Protein 2AZW (pdb70)

InterPro domains:
  IPR000086 NUDIX hydrolase domain [PF00293] (18-134)
  IPR000086 NUDIX hydrolase domain [PS51462] (16-146)
  IPR015797 NUDIX hydrolase-like domain superfamily [SSF55811] (6-145)
  IPR020084 NUDIX hydrolase, conserved site [PS00893] (48-69)
  IPR020476 NUDIX hydrolase [PR00502] (43-57)
  IPR020476 NUDIX hydrolase [PR00502] (57-72)
  IPR051325 Nudix hydrolase domain-containing protein [PTHR21340] (14-143)

Sequence (146 aa):
KTPTFGKREETLTYQTRYAAYIIVSKPENNTMVLVQAPNGAYFLPGGEIEGTETKEEAIHREVLEELGISVEIGCYLGEADEYFYSNHRQTAYYNPGYFYVANTWRQLSEPLRTNTLHWVAPEEAVRLLKRGSHRWAVEKWLAAAS

Secondary structure (DSSP, 8-state):
---EESPPPSSSPPEE--EEEEE-EEGGGTEEEEEE-TTS-EE-SEEE--TT--HHHHHHHHHHHHHSEEEEEEEEEEEEEEEEEETTTTEEEEEEEEEEEEEEEEE-SS----SEEEEE-HHHHHHHBS-HHHHHHHHHHHH---

Structure (mmCIF, N/CA/C/O backbone):
data_2AZW
#
_entry.id   2AZW
#
_cell.length_a   90.839
_cell.length_b   90.839
_cell.length_c   52.659
_cell.angle_alpha   90.00
_cell.angle_beta   90.00
_cell.angle_gamma   90.00
#
_symmetry.space_group_name_H-M   'P 43 21 2'
#
loop_
_entity.id
_ent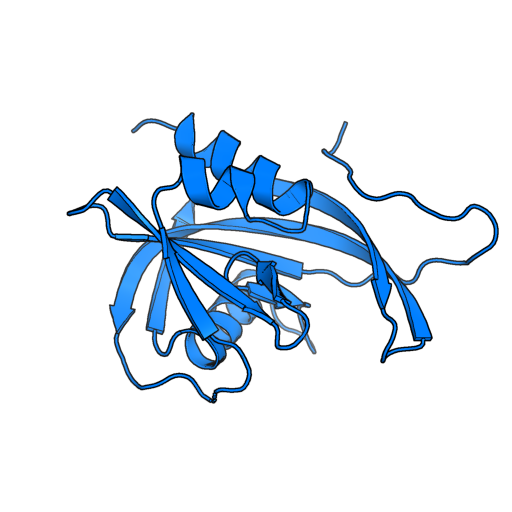ity.type
_entity.pdbx_description
1 polymer 'MutT/nudix family protein'
2 non-polymer 'PENTAETHYLENE GLYCOL'
3 water water
#
loop_
_atom_site.group_PDB
_atom_site.id
_atom_site.type_symbol
_atom_site.label_atom_id
_atom_site.label_alt_id
_atom_site.label_comp_id
_atom_site.label_asym_id
_atom_site.label_entity_id
_atom_site.label_seq_id
_atom_site.pdbx_PDB_ins_code
_atom_site.Cartn_x
_atom_site.Cartn_y
_atom_site.Cartn_z
_atom_site.occupancy
_atom_site.B_iso_or_equiv
_atom_site.auth_seq_id
_atom_site.auth_comp_id
_atom_site.auth_asym_id
_atom_site.auth_atom_id
_atom_site.pdbx_PDB_model_num
ATOM 1 N N . LYS A 1 2 ? 6.284 28.352 -4.588 1.00 43.96 2 LYS A N 1
ATOM 2 C CA . LYS A 1 2 ? 5.593 27.643 -3.467 1.00 43.42 2 LYS A CA 1
ATOM 3 C C . LYS A 1 2 ? 6.285 27.862 -2.106 1.00 42.67 2 LYS A C 1
ATOM 4 O O . LYS A 1 2 ? 5.607 28.111 -1.109 1.00 42.57 2 LYS A O 1
ATOM 10 N N . THR A 1 3 ? 7.616 27.777 -2.067 1.00 41.54 3 THR A N 1
ATOM 11 C CA . THR A 1 3 ? 8.374 28.119 -0.855 1.00 40.44 3 THR A CA 1
ATOM 12 C C . THR A 1 3 ? 8.174 29.599 -0.554 1.00 39.66 3 THR A C 1
ATOM 13 O O . THR A 1 3 ? 8.417 30.436 -1.423 1.00 39.63 3 THR A O 1
ATOM 17 N N . PRO A 1 4 ? 7.722 29.929 0.672 1.00 39.16 4 PRO A N 1
ATOM 18 C CA . PRO A 1 4 ? 7.568 31.342 1.029 1.00 38.74 4 PRO A CA 1
ATOM 19 C C . PRO A 1 4 ? 8.867 32.095 0.755 1.00 38.39 4 PRO A C 1
ATOM 20 O O . PRO A 1 4 ? 9.935 31.691 1.224 1.00 37.98 4 PRO A O 1
ATOM 24 N N . THR A 1 5 ? 8.764 33.162 -0.027 1.00 37.92 5 THR A N 1
ATOM 25 C CA . THR A 1 5 ? 9.933 33.891 -0.502 1.00 37.90 5 THR A CA 1
ATOM 26 C C . THR A 1 5 ? 9.739 35.380 -0.302 1.00 37.82 5 THR A C 1
ATOM 27 O O . THR A 1 5 ? 8.671 35.931 -0.590 1.00 37.40 5 THR A O 1
ATOM 31 N N . PHE A 1 6 ? 10.781 36.021 0.211 1.00 37.93 6 PHE A N 1
ATOM 32 C CA . PHE A 1 6 ? 10.692 37.409 0.639 1.00 38.49 6 PHE A CA 1
ATOM 33 C C . PHE A 1 6 ? 11.925 38.179 0.204 1.00 39.69 6 PHE A C 1
ATOM 34 O O . PHE A 1 6 ? 13.008 37.617 0.049 1.00 39.03 6 PHE A O 1
ATOM 42 N N . GLY A 1 7 ? 11.748 39.474 -0.004 1.00 41.26 7 GLY A N 1
ATOM 43 C CA . GLY A 1 7 ? 12.862 40.320 -0.338 1.00 43.49 7 GLY A CA 1
ATOM 44 C C . GLY A 1 7 ? 12.831 40.686 -1.795 1.00 45.03 7 GLY A C 1
ATOM 45 O O . GLY A 1 7 ? 12.711 39.830 -2.683 1.00 45.57 7 GLY A O 1
ATOM 46 N N . LYS A 1 8 ? 12.937 41.979 -2.037 1.00 46.71 8 LYS A N 1
ATOM 47 C CA . LYS A 1 8 ? 13.077 42.488 -3.376 1.00 48.25 8 LYS A CA 1
ATOM 48 C C . LYS A 1 8 ? 14.424 42.049 -3.925 1.00 48.98 8 LYS A C 1
ATOM 49 O O . LYS A 1 8 ? 15.465 42.416 -3.371 1.00 49.32 8 LYS A O 1
ATOM 55 N N . ARG A 1 9 ? 14.404 41.234 -4.983 1.00 49.54 9 ARG A N 1
ATOM 56 C CA . ARG A 1 9 ? 15.634 40.868 -5.667 1.00 50.40 9 ARG A CA 1
ATOM 57 C C . ARG A 1 9 ? 15.882 41.774 -6.880 1.00 50.71 9 ARG A C 1
ATOM 58 O O . ARG A 1 9 ? 14.936 42.220 -7.548 1.00 50.79 9 ARG A O 1
ATOM 66 N N . GLU A 1 10 ? 17.154 42.066 -7.130 1.00 50.92 10 GLU A N 1
ATOM 67 C CA . GLU A 1 10 ? 17.551 42.928 -8.236 1.00 51.21 10 GLU A CA 1
ATOM 68 C C . GLU A 1 10 ? 17.918 42.069 -9.440 1.00 51.30 10 GLU A C 1
ATOM 69 O O . GLU A 1 10 ? 18.805 41.215 -9.361 1.00 51.29 10 GLU A O 1
ATOM 75 N N . GLU A 1 11 ? 17.226 42.303 -10.553 1.00 51.49 11 GLU A N 1
ATOM 76 C CA . GLU A 1 11 ? 17.457 41.568 -11.801 1.00 51.71 11 GLU A CA 1
ATOM 77 C C . GLU A 1 11 ? 18.853 41.820 -12.383 1.00 51.20 11 GLU A C 1
ATOM 78 O O . GLU A 1 11 ? 19.344 41.043 -13.204 1.00 51.29 11 GLU A O 1
ATOM 84 N N . THR A 1 12 ? 19.481 42.905 -11.935 1.00 50.65 12 THR A N 1
ATOM 85 C CA . THR A 1 12 ? 20.816 43.304 -12.385 1.00 50.11 12 THR A CA 1
ATOM 86 C C . THR A 1 12 ? 21.929 42.430 -11.789 1.00 49.35 12 THR A C 1
ATOM 87 O O . THR A 1 12 ? 22.832 41.993 -12.509 1.00 49.40 12 THR A O 1
ATOM 91 N N . LEU A 1 13 ? 21.847 42.172 -10.485 1.00 48.39 13 LEU A N 1
ATOM 92 C CA . LEU A 1 13 ? 22.921 41.510 -9.731 1.00 47.37 13 LEU A CA 1
ATOM 93 C C . LEU A 1 13 ? 22.842 39.983 -9.769 1.00 46.62 13 LEU A C 1
ATOM 94 O O . LEU A 1 13 ? 21.762 39.418 -9.967 1.00 46.72 13 LEU A O 1
ATOM 99 N N . THR A 1 14 ? 23.986 39.321 -9.578 1.00 45.33 14 THR A N 1
ATOM 100 C CA . THR A 1 14 ? 23.996 37.870 -9.370 1.00 44.28 14 THR A CA 1
ATOM 101 C C . THR A 1 14 ? 24.028 37.529 -7.874 1.00 43.05 14 THR A C 1
ATOM 102 O O . THR A 1 14 ? 24.880 38.014 -7.119 1.00 42.73 14 THR A O 1
ATOM 106 N N . TYR A 1 15 ? 23.083 36.697 -7.453 1.00 41.63 15 TYR A N 1
ATOM 107 C CA . TYR A 1 15 ? 22.945 36.334 -6.051 1.00 40.12 15 TYR A CA 1
ATOM 108 C C . TYR A 1 15 ? 23.773 35.120 -5.683 1.00 39.46 15 TYR A C 1
ATOM 109 O O . TYR A 1 15 ? 23.757 34.115 -6.392 1.00 39.26 15 TYR A O 1
ATOM 118 N N . GLN A 1 16 ? 24.507 35.242 -4.583 1.00 38.27 16 GLN A N 1
ATOM 119 C CA . GLN A 1 16 ? 25.217 34.128 -3.976 1.00 37.87 16 GLN A CA 1
ATOM 120 C C . GLN A 1 16 ? 24.278 33.409 -3.023 1.00 37.14 16 GLN A C 1
ATOM 121 O O . GLN A 1 16 ? 23.424 34.037 -2.404 1.00 37.44 16 GLN A O 1
ATOM 127 N N . THR A 1 17 ? 24.431 32.096 -2.910 1.00 36.24 17 THR A N 1
ATOM 128 C CA . THR A 1 17 ? 23.600 31.309 -2.004 1.00 35.45 17 THR A CA 1
ATOM 129 C C . THR A 1 17 ? 24.312 31.099 -0.664 1.00 35.52 17 THR A C 1
ATOM 130 O O . THR A 1 17 ? 25.456 30.665 -0.629 1.00 35.48 17 THR A O 1
ATOM 134 N N . ARG A 1 18 ? 23.643 31.435 0.438 1.00 35.85 18 ARG A N 1
ATOM 135 C CA . ARG A 1 18 ? 24.105 31.029 1.766 1.00 36.41 18 ARG A CA 1
ATOM 136 C C . ARG A 1 18 ? 22.915 30.528 2.554 1.00 35.53 18 ARG A C 1
ATOM 137 O O . ARG A 1 18 ? 21.837 31.115 2.481 1.00 36.67 18 ARG A O 1
ATOM 145 N N . TYR A 1 19 ? 23.104 29.434 3.280 1.00 34.05 19 TYR A N 1
ATOM 146 C CA . TYR A 1 19 ? 22.019 28.812 4.009 1.00 33.16 19 TYR A CA 1
ATOM 147 C C . TYR A 1 19 ? 21.988 29.366 5.435 1.00 32.80 19 TYR A C 1
ATOM 148 O O . TYR A 1 19 ? 23.021 29.761 5.971 1.00 32.44 19 TYR A O 1
ATOM 157 N N . ALA A 1 20 ? 20.794 29.455 6.014 1.00 32.46 20 ALA A N 1
ATOM 158 C CA . ALA A 1 20 ? 20.657 29.952 7.376 1.00 32.29 20 ALA A CA 1
ATOM 159 C C . ALA A 1 20 ? 19.644 29.163 8.198 1.00 32.14 20 ALA A C 1
ATOM 160 O O . ALA A 1 20 ? 18.730 28.542 7.648 1.00 32.25 20 ALA A O 1
ATOM 162 N N . ALA A 1 21 ? 19.818 29.195 9.517 1.00 31.87 21 ALA A N 1
ATOM 163 C CA . ALA A 1 21 ? 18.908 28.525 10.433 1.00 31.23 21 ALA A CA 1
ATOM 164 C C . ALA A 1 21 ? 18.553 29.464 11.584 1.00 31.31 21 ALA A C 1
ATOM 165 O O . ALA A 1 21 ? 19.417 30.164 12.108 1.00 31.17 21 ALA A O 1
ATOM 167 N N . TYR A 1 22 ? 17.269 29.501 11.939 1.00 30.49 22 TYR A N 1
ATOM 168 C CA . TYR A 1 22 ? 16.768 30.378 12.994 1.00 31.02 22 TYR A CA 1
ATOM 169 C C . TYR A 1 22 ? 15.821 29.599 13.874 1.00 30.40 22 TYR A C 1
ATOM 170 O O . TYR A 1 22 ? 15.240 28.607 13.442 1.00 30.52 22 TYR A O 1
ATOM 179 N N . ILE A 1 23 ? 15.650 30.077 15.097 1.00 30.28 23 ILE A N 1
ATOM 180 C CA . ILE A 1 23 ? 14.842 29.377 16.067 1.00 29.96 23 ILE A CA 1
ATOM 181 C C . ILE A 1 23 ? 14.028 30.356 16.923 1.00 30.44 23 ILE A C 1
ATOM 182 O O . ILE A 1 23 ? 14.515 31.413 17.331 1.00 30.59 23 ILE A O 1
ATOM 187 N N . ILE A 1 24 ? 12.784 29.985 17.190 1.00 30.24 24 ILE A N 1
ATOM 188 C CA . ILE A 1 24 ? 11.952 30.735 18.123 1.00 30.73 24 ILE A CA 1
ATOM 189 C C . ILE A 1 24 ? 12.282 30.251 19.536 1.00 30.51 24 ILE A C 1
ATOM 190 O O . ILE A 1 24 ? 12.199 29.057 19.826 1.00 30.42 24 ILE A O 1
ATOM 195 N N . VAL A 1 25 ? 12.677 31.198 20.381 1.00 29.96 25 VAL A N 1
ATOM 196 C CA . VAL A 1 25 ? 13.058 30.935 21.764 1.00 29.84 25 VAL A CA 1
ATOM 197 C C . VAL A 1 25 ? 12.051 31.692 22.606 1.00 30.26 25 VAL A C 1
ATOM 198 O O . VAL A 1 25 ? 12.060 32.920 22.656 1.00 28.86 25 VAL A O 1
ATOM 202 N N . SER A 1 26 ? 11.166 30.953 23.254 1.00 30.64 26 SER A N 1
ATOM 203 C CA . SER A 1 26 ? 10.089 31.606 23.976 1.00 32.35 26 SER A CA 1
ATOM 204 C C . SER A 1 26 ? 10.102 31.396 25.476 1.00 32.91 26 SER A C 1
ATOM 205 O O . SER A 1 26 ? 10.663 30.417 25.986 1.00 33.13 26 SER A O 1
ATOM 208 N N . LYS A 1 27 ? 9.481 32.354 26.164 1.00 33.47 27 LYS A N 1
ATOM 209 C CA . LYS A 1 27 ? 9.272 32.321 27.585 1.00 34.57 27 LYS A CA 1
ATOM 210 C C . LYS A 1 27 ? 7.760 32.161 27.787 1.00 34.63 27 LYS A C 1
ATOM 211 O O . LYS A 1 27 ? 7.053 33.154 27.912 1.00 33.72 27 LYS A O 1
ATOM 217 N N . PRO A 1 28 ? 7.262 30.911 27.799 1.00 35.61 28 PRO A N 1
ATOM 218 C CA . PRO A 1 28 ? 5.819 30.645 27.876 1.00 35.35 28 PRO A CA 1
ATOM 219 C C . PRO A 1 28 ? 5.145 31.296 29.084 1.00 34.89 28 PRO A C 1
ATOM 220 O O . PRO A 1 28 ? 4.008 31.757 28.964 1.00 34.61 28 PRO A O 1
ATOM 224 N N . GLU A 1 29 ? 5.837 31.354 30.218 1.00 34.13 29 GLU A N 1
ATOM 225 C CA . GLU A 1 29 ? 5.231 31.860 31.449 1.00 33.98 29 GLU A CA 1
ATOM 226 C C . GLU A 1 29 ? 4.667 33.277 31.342 1.00 32.39 29 GLU A C 1
ATOM 227 O O . GLU A 1 29 ? 3.631 33.575 31.929 1.00 31.97 29 GLU A O 1
ATOM 233 N N . ASN A 1 30 ? 5.352 34.162 30.625 1.00 30.78 30 ASN A N 1
ATOM 234 C CA . ASN A 1 30 ? 4.815 35.498 30.459 1.00 30.03 30 ASN A CA 1
ATOM 235 C C . ASN A 1 30 ? 4.508 35.817 29.004 1.00 28.52 30 ASN A C 1
ATOM 236 O O . ASN A 1 30 ? 4.364 36.977 28.640 1.00 27.73 30 ASN A O 1
ATOM 241 N N . ASN A 1 31 ? 4.417 34.764 28.188 1.00 27.07 31 ASN A N 1
ATOM 242 C CA . ASN A 1 31 ? 4.116 34.876 26.766 1.00 26.24 31 ASN A CA 1
ATOM 243 C C . ASN A 1 31 ? 5.019 35.883 26.038 1.00 26.30 31 ASN A C 1
ATOM 244 O O . ASN A 1 31 ? 4.541 36.780 25.358 1.00 24.79 31 ASN A O 1
ATOM 249 N N . THR A 1 32 ? 6.327 35.735 26.202 1.00 26.31 32 THR A N 1
ATOM 250 C CA . THR A 1 32 ? 7.255 36.538 25.432 1.00 27.04 32 THR A CA 1
ATOM 251 C C . THR A 1 32 ? 8.204 35.628 24.639 1.00 27.59 32 THR A C 1
ATOM 252 O O . THR A 1 32 ? 8.279 34.412 24.878 1.00 26.98 32 THR A O 1
ATOM 256 N N . MET A 1 33 ? 8.920 36.243 23.708 1.00 27.61 33 MET A N 1
ATOM 257 C CA . MET A 1 33 ? 9.969 35.564 22.955 1.00 28.44 33 MET A CA 1
ATOM 258 C C . MET A 1 33 ? 11.078 36.574 22.726 1.00 28.57 33 MET A C 1
ATOM 259 O O . MET A 1 33 ? 10.852 37.790 22.771 1.00 28.67 33 MET A O 1
ATOM 264 N N . VAL A 1 34 ? 12.280 36.077 22.471 1.00 28.62 34 VAL A N 1
ATOM 265 C CA . VAL A 1 34 ? 13.433 36.964 22.380 1.00 29.18 34 VAL A CA 1
ATOM 266 C C . VAL A 1 34 ? 13.823 37.241 20.926 1.00 30.08 34 VAL A C 1
ATOM 267 O O . VAL A 1 34 ? 13.835 36.332 20.064 1.00 30.40 34 VAL A O 1
ATOM 271 N N . LEU A 1 35 ? 14.148 38.502 20.678 1.00 30.02 35 LEU A N 1
ATOM 272 C CA . LEU A 1 35 ? 14.665 38.953 19.399 1.00 29.85 35 LEU A CA 1
ATOM 273 C C . LEU A 1 35 ? 16.058 39.539 19.594 1.00 29.99 35 LEU A C 1
ATOM 274 O O . LEU A 1 35 ? 16.356 40.114 20.645 1.00 29.57 35 LEU A O 1
ATOM 279 N N . VAL A 1 36 ? 16.891 39.396 18.567 1.00 30.21 36 VAL A N 1
ATOM 280 C CA . VAL A 1 36 ? 18.248 39.936 18.576 1.00 30.71 36 VAL A CA 1
ATOM 281 C C . VAL A 1 36 ? 18.229 41.171 17.693 1.00 30.68 36 VAL A C 1
ATOM 282 O O . VAL A 1 36 ? 17.859 41.083 16.529 1.00 30.23 36 VAL A O 1
ATOM 286 N N . GLN A 1 37 ? 18.593 42.319 18.252 1.00 30.92 37 GLN A N 1
ATOM 287 C CA . GLN A 1 37 ? 18.596 43.554 17.479 1.00 31.97 37 GLN A CA 1
ATOM 288 C C . GLN A 1 37 ? 20.028 43.946 17.131 1.00 32.71 37 GLN A C 1
ATOM 289 O O . GLN A 1 37 ? 20.839 44.176 18.021 1.00 33.05 37 GLN A O 1
ATOM 295 N N . ALA A 1 38 ? 20.323 44.018 15.839 1.00 34.16 38 ALA A N 1
ATOM 296 C CA . ALA A 1 38 ? 21.664 44.398 15.349 1.00 35.21 38 ALA A CA 1
ATOM 297 C C . ALA A 1 38 ? 22.017 45.849 15.691 1.00 35.78 38 ALA A C 1
ATOM 298 O O . ALA A 1 38 ? 21.130 46.642 16.026 1.00 35.51 38 ALA A O 1
ATOM 300 N N . PRO A 1 39 ? 23.325 46.206 15.633 1.00 36.77 39 PRO A N 1
ATOM 301 C CA . PRO A 1 39 ? 23.708 47.602 15.867 1.00 37.28 39 PRO A CA 1
ATOM 302 C C . PRO A 1 39 ? 22.963 48.575 14.948 1.00 37.84 39 PRO A C 1
ATOM 303 O O . PRO A 1 39 ? 22.604 49.666 15.385 1.00 37.96 39 PRO A O 1
ATOM 307 N N . ASN A 1 40 ? 22.714 48.166 13.700 1.00 38.55 40 ASN A N 1
ATOM 308 C CA . ASN A 1 40 ? 21.963 48.993 12.738 1.00 38.88 40 ASN A CA 1
ATOM 309 C C . ASN A 1 40 ? 20.466 49.171 13.068 1.00 38.57 40 ASN A C 1
ATOM 310 O O . ASN A 1 40 ? 19.778 50.003 12.462 1.00 39.34 40 ASN A O 1
ATOM 315 N N . GLY A 1 41 ? 19.978 48.409 14.044 1.00 36.86 41 GLY A N 1
ATOM 316 C CA . GLY A 1 41 ? 18.623 48.580 14.524 1.00 35.41 41 GLY A CA 1
ATOM 317 C C . GLY A 1 41 ? 17.650 47.510 14.070 1.00 33.90 41 GLY A C 1
ATOM 318 O O . GLY A 1 41 ? 16.539 47.449 14.577 1.00 34.06 41 GLY A O 1
ATOM 319 N N . ALA A 1 42 ? 18.065 46.666 13.122 1.00 33.22 42 ALA A N 1
ATOM 320 C CA . ALA A 1 42 ? 17.205 45.597 12.592 1.00 32.16 42 ALA A CA 1
ATOM 321 C C . ALA A 1 42 ? 17.018 44.460 13.592 1.00 31.45 42 ALA A C 1
ATOM 322 O O . ALA A 1 42 ? 17.991 44.002 14.207 1.00 30.63 42 ALA A O 1
ATOM 324 N N . TYR A 1 43 ? 15.773 44.003 13.730 1.00 30.69 43 TYR A N 1
ATOM 325 C CA . TYR A 1 43 ? 15.439 42.887 14.611 1.00 30.21 43 TYR A CA 1
ATOM 326 C C . TYR A 1 43 ? 15.392 41.560 13.865 1.00 30.27 43 TYR A C 1
ATOM 327 O O . TYR A 1 43 ? 14.807 41.471 12.779 1.00 30.51 43 TYR A O 1
ATOM 336 N N . PHE A 1 44 ? 15.950 40.528 14.488 1.00 30.04 44 PHE A N 1
ATOM 337 C CA . PHE A 1 44 ? 15.982 39.188 13.921 1.00 31.02 44 PHE A CA 1
ATOM 338 C C . PHE A 1 44 ? 15.622 38.127 14.956 1.00 30.67 44 PHE A C 1
ATOM 339 O O . PHE A 1 44 ? 15.847 38.310 16.155 1.00 29.89 44 PHE A O 1
ATOM 347 N N . LEU A 1 45 ? 15.093 37.000 14.482 1.00 29.99 45 LEU A N 1
ATOM 348 C CA . LEU A 1 45 ? 15.050 35.793 15.309 1.00 29.98 45 LEU A CA 1
ATOM 349 C C . LEU A 1 45 ? 16.472 35.340 15.608 1.00 30.10 45 LEU A C 1
ATOM 350 O O . LEU A 1 45 ? 17.387 35.622 14.818 1.00 29.58 45 LEU A O 1
ATOM 355 N N . PRO A 1 46 ? 16.664 34.641 16.744 1.00 30.17 46 PRO A N 1
ATOM 356 C CA . PRO A 1 46 ? 17.952 34.028 17.055 1.00 29.78 46 PRO A CA 1
ATOM 357 C C . PRO A 1 46 ? 18.323 33.029 15.951 1.00 30.06 46 PRO A C 1
ATOM 358 O O . PRO A 1 46 ? 17.453 32.325 15.427 1.00 30.07 46 PRO A O 1
ATOM 362 N N . GLY A 1 47 ? 19.593 32.988 15.596 1.00 29.95 47 GLY A N 1
ATOM 363 C CA . GLY A 1 47 ? 20.058 32.094 14.535 1.00 29.36 47 GLY A CA 1
ATOM 364 C C . GLY A 1 47 ? 20.942 32.842 13.570 1.00 29.78 47 GLY A C 1
ATOM 365 O O . GLY A 1 47 ? 21.366 33.963 13.851 1.00 29.93 47 GLY A O 1
ATOM 366 N N . GLY A 1 48 ? 21.246 32.221 12.434 1.00 29.15 48 GLY A N 1
ATOM 367 C CA . GLY A 1 48 ? 22.084 32.878 11.458 1.00 29.57 48 GLY A CA 1
ATOM 368 C C . GLY A 1 48 ? 22.601 31.953 10.389 1.00 29.55 48 GLY A C 1
ATOM 369 O O . GLY A 1 48 ? 22.135 30.824 10.248 1.00 29.33 48 GLY A O 1
ATOM 370 N N . GLU A 1 49 ? 23.569 32.451 9.635 1.00 29.93 49 GLU A N 1
ATOM 371 C CA . GLU A 1 49 ? 24.108 31.727 8.504 1.00 30.46 49 GLU A CA 1
ATOM 372 C C . GLU A 1 49 ? 24.906 30.523 8.958 1.00 30.22 49 GLU A C 1
ATOM 373 O O . GLU A 1 49 ? 25.674 30.589 9.925 1.00 29.66 49 GLU A O 1
ATOM 379 N N . ILE A 1 50 ? 24.683 29.416 8.264 1.00 30.40 50 ILE A N 1
ATOM 380 C CA . ILE A 1 50 ? 25.372 28.162 8.542 1.00 30.65 50 ILE A CA 1
ATOM 381 C C . ILE A 1 50 ? 26.799 28.293 8.012 1.00 31.01 50 ILE A C 1
ATOM 382 O O . ILE A 1 50 ? 27.000 28.785 6.898 1.00 30.66 50 ILE A O 1
ATOM 387 N N . GLU A 1 51 ? 27.781 27.881 8.823 1.00 30.71 51 GLU A N 1
ATOM 388 C CA . GLU A 1 51 ? 29.209 28.045 8.501 1.00 31.21 51 GLU A CA 1
ATOM 389 C C . GLU A 1 51 ? 29.906 26.695 8.359 1.00 30.31 51 GLU A C 1
ATOM 390 O O . GLU A 1 51 ? 29.425 25.687 8.874 1.00 29.72 51 GLU A O 1
ATOM 396 N N . GLY A 1 52 ? 31.052 26.693 7.678 1.00 30.00 52 GLY A N 1
ATOM 397 C CA . GLY A 1 52 ? 31.904 25.501 7.569 1.00 29.89 52 GLY A CA 1
ATOM 398 C C . GLY A 1 52 ? 31.128 24.285 7.109 1.00 29.80 52 GLY A C 1
ATOM 399 O O . GLY A 1 52 ? 30.420 24.356 6.097 1.00 29.99 52 GLY A O 1
ATOM 400 N N . THR A 1 53 ? 31.235 23.181 7.883 1.00 29.78 53 THR A N 1
ATOM 401 C CA . THR A 1 53 ? 30.506 21.956 7.561 1.00 30.19 53 THR A CA 1
ATOM 402 C C . THR A 1 53 ? 29.336 21.692 8.532 1.00 30.13 53 THR A C 1
ATOM 403 O O . THR A 1 53 ? 28.866 20.557 8.657 1.00 29.81 53 THR A O 1
ATOM 407 N N . GLU A 1 54 ? 28.876 22.750 9.212 1.00 30.00 54 GLU A N 1
ATOM 408 C CA . GLU A 1 54 ? 27.767 22.655 10.168 1.00 30.58 54 GLU A CA 1
ATOM 409 C C . GLU A 1 54 ? 26.471 22.152 9.554 1.00 30.62 54 GLU A C 1
ATOM 410 O O . GLU A 1 54 ? 26.127 22.503 8.419 1.00 30.58 54 GLU A O 1
ATOM 416 N N . THR A 1 55 ? 25.728 21.371 10.330 1.00 30.86 55 THR A N 1
ATOM 417 C CA . THR A 1 55 ? 24.321 21.127 10.031 1.00 31.48 55 THR A CA 1
ATOM 418 C C . THR A 1 55 ? 23.496 22.363 10.424 1.00 31.52 55 THR A C 1
ATOM 419 O O . THR A 1 55 ? 23.986 23.257 11.133 1.00 30.55 55 THR A O 1
ATOM 423 N N . LYS A 1 56 ? 22.246 22.419 9.965 1.00 32.00 56 LYS A N 1
ATOM 424 C CA . LYS A 1 56 ? 21.336 23.490 10.364 1.00 33.16 56 LYS A CA 1
ATOM 425 C C . LYS A 1 56 ? 21.222 23.596 11.895 1.00 32.94 56 LYS A C 1
ATOM 426 O O . LYS A 1 56 ? 21.281 24.688 12.456 1.00 32.77 56 LYS A O 1
ATOM 432 N N . GLU A 1 57 ? 21.077 22.451 12.560 1.00 32.80 57 GLU A N 1
ATOM 433 C CA . GLU A 1 57 ? 20.936 22.414 14.015 1.00 33.03 57 GLU A CA 1
ATOM 434 C C . GLU A 1 57 ? 22.214 22.880 14.727 1.00 32.05 57 GLU A C 1
ATOM 435 O O . GLU A 1 57 ? 22.133 23.598 15.729 1.00 32.38 57 GLU A O 1
ATOM 441 N N . GLU A 1 58 ? 23.382 22.500 14.200 1.00 30.95 58 GLU A N 1
ATOM 442 C CA . GLU A 1 58 ? 24.672 22.943 14.766 1.00 29.69 58 GLU A CA 1
ATOM 443 C C . GLU A 1 58 ? 24.868 24.458 14.669 1.00 29.10 58 GLU A C 1
ATOM 444 O O . GLU A 1 58 ? 25.406 25.079 15.592 1.00 28.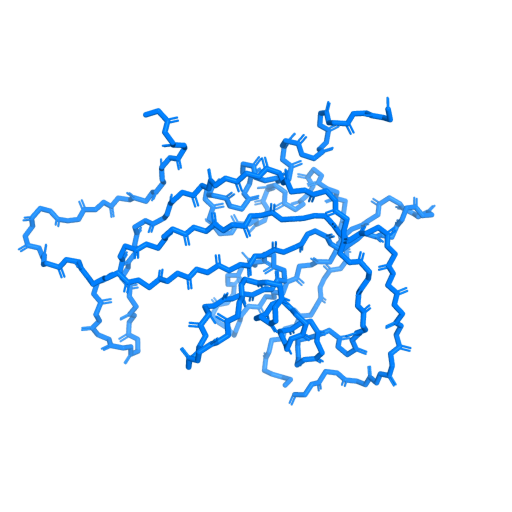50 58 GLU A O 1
ATOM 450 N N . ALA A 1 59 ? 24.419 25.057 13.565 1.00 28.13 59 ALA A N 1
ATOM 451 C CA . ALA A 1 59 ? 24.443 26.515 13.422 1.00 27.78 59 ALA A CA 1
ATOM 452 C C . ALA A 1 59 ? 23.562 27.186 14.468 1.00 28.12 59 ALA A C 1
ATOM 453 O O . ALA A 1 59 ? 23.934 28.222 15.029 1.00 28.13 59 ALA A O 1
ATOM 455 N N . ILE A 1 60 ? 22.396 26.599 14.730 1.00 27.87 60 ILE A N 1
ATOM 456 C CA . ILE A 1 60 ? 21.513 27.117 15.778 1.00 28.27 60 ILE A CA 1
ATOM 457 C C . ILE A 1 60 ? 22.191 27.042 17.157 1.00 28.15 60 ILE A C 1
ATOM 458 O O . ILE A 1 60 ? 22.201 28.027 17.909 1.00 27.70 60 ILE A O 1
ATOM 463 N N . HIS A 1 61 ? 22.778 25.889 17.473 1.00 27.99 61 HIS A N 1
ATOM 464 C CA . HIS A 1 61 ? 23.422 25.719 18.770 1.00 27.96 61 HIS A CA 1
ATOM 465 C C . HIS A 1 61 ? 24.530 26.749 18.985 1.00 28.23 61 HIS A C 1
ATOM 466 O O . HIS A 1 61 ? 24.638 27.330 20.072 1.00 28.16 61 HIS A O 1
ATOM 473 N N . ARG A 1 62 ? 25.327 26.999 17.946 1.00 28.36 62 ARG A N 1
ATOM 474 C CA . ARG A 1 62 ? 26.396 27.997 18.024 1.00 28.58 62 ARG A CA 1
ATOM 475 C C . ARG A 1 62 ? 25.831 29.413 18.202 1.00 28.90 62 ARG A C 1
ATOM 476 O O . ARG A 1 62 ? 26.297 30.155 19.069 1.00 28.25 62 ARG A O 1
ATOM 484 N N . GLU A 1 63 ? 24.813 29.768 17.406 1.00 29.08 63 GLU A N 1
ATOM 485 C CA . GLU A 1 63 ? 24.250 31.106 17.425 1.00 30.25 63 GLU A CA 1
ATOM 486 C C . GLU A 1 63 ? 23.567 31.483 18.735 1.00 29.88 63 GLU A C 1
ATOM 487 O O . GLU A 1 63 ? 23.757 32.593 19.232 1.00 30.55 63 GLU A O 1
ATOM 493 N N . VAL A 1 64 ? 22.766 30.581 19.295 1.00 29.00 64 VAL A N 1
ATOM 494 C CA . VAL A 1 64 ? 22.056 30.917 20.532 1.00 28.64 64 VAL A CA 1
ATOM 495 C C . VAL A 1 64 ? 23.011 31.021 21.728 1.00 28.95 64 VAL A C 1
ATOM 496 O O . VAL A 1 64 ? 22.746 31.779 22.663 1.00 28.47 64 VAL A O 1
ATOM 500 N N . LEU A 1 65 ? 24.136 30.300 21.682 1.00 28.34 65 LEU A N 1
ATOM 501 C CA . LEU A 1 65 ? 25.167 30.501 22.688 1.00 28.78 65 LEU A CA 1
ATOM 502 C C . LEU A 1 65 ? 25.795 31.886 22.537 1.00 29.69 65 LEU A C 1
ATOM 503 O O . LEU A 1 65 ? 25.831 32.655 23.491 1.00 29.51 65 LEU A O 1
ATOM 508 N N . GLU A 1 66 ? 26.280 32.189 21.334 1.00 30.69 66 GLU A N 1
ATOM 509 C CA . GLU A 1 66 ? 26.911 33.476 21.024 1.00 32.41 66 GLU A CA 1
ATOM 510 C C . GLU A 1 66 ? 25.969 34.666 21.282 1.00 32.03 66 GLU A C 1
ATOM 511 O O . GLU A 1 66 ? 26.361 35.628 21.936 1.00 32.00 66 GLU A O 1
ATOM 517 N N . GLU A 1 67 ? 24.728 34.585 20.800 1.00 32.22 67 GLU A N 1
ATOM 518 C CA . GLU A 1 67 ? 23.785 35.713 20.891 1.00 32.58 67 GLU A CA 1
ATOM 519 C C . GLU A 1 67 ? 23.030 35.814 22.218 1.00 31.90 67 GLU A C 1
ATOM 520 O O . GLU A 1 67 ? 22.772 36.918 22.699 1.00 32.30 67 GLU A O 1
ATOM 526 N N . LEU A 1 68 ? 22.650 34.673 22.792 1.00 30.90 68 LEU A N 1
ATOM 527 C CA . LEU A 1 68 ? 21.716 34.667 23.922 1.00 30.51 68 LEU A CA 1
ATOM 528 C C . LEU A 1 68 ? 22.322 34.150 25.231 1.00 30.32 68 LEU A C 1
ATOM 529 O O . LEU A 1 68 ? 21.774 34.396 26.318 1.00 29.78 68 LEU A O 1
ATOM 534 N N . GLY A 1 69 ? 23.435 33.430 25.119 1.00 29.46 69 GLY A N 1
ATOM 535 C CA . GLY A 1 69 ? 24.068 32.813 26.272 1.00 29.37 69 GLY A CA 1
ATOM 536 C C . GLY A 1 69 ? 23.352 31.553 26.725 1.00 28.98 69 GLY A C 1
ATOM 537 O O . GLY A 1 69 ? 23.484 31.152 27.871 1.00 29.26 69 GLY A O 1
ATOM 538 N N . ILE A 1 70 ? 22.623 30.910 25.810 1.00 29.07 70 ILE A N 1
ATOM 539 C CA . ILE A 1 70 ? 21.751 29.784 26.158 1.00 28.38 70 ILE A CA 1
ATOM 540 C C . ILE A 1 70 ? 22.118 28.500 25.417 1.00 28.27 70 ILE A C 1
ATOM 541 O O . ILE A 1 70 ? 22.819 28.541 24.394 1.00 27.05 70 ILE A O 1
ATOM 546 N N . SER A 1 71 ? 21.680 27.365 25.965 1.00 28.31 71 SER A N 1
ATOM 547 C CA . SER A 1 71 ? 21.560 26.128 25.197 1.00 28.30 71 SER A CA 1
ATOM 548 C C . SER A 1 71 ? 20.081 25.980 24.825 1.00 29.08 71 SER A C 1
ATOM 549 O O . SER A 1 71 ? 19.211 26.539 25.499 1.00 28.10 71 SER A O 1
ATOM 552 N N . VAL A 1 72 ? 19.795 25.241 23.759 1.00 29.38 72 VAL A N 1
ATOM 553 C CA . VAL A 1 72 ? 18.408 24.945 23.405 1.00 30.77 72 VAL A CA 1
ATOM 554 C C . VAL A 1 72 ? 18.199 23.469 23.141 1.00 31.70 72 VAL A C 1
ATOM 555 O O . VAL A 1 72 ? 19.108 22.780 22.678 1.00 31.37 72 VAL A O 1
ATOM 559 N N . GLU A 1 73 ? 17.004 22.989 23.469 1.00 33.32 73 GLU A N 1
ATOM 560 C CA . GLU A 1 73 ? 16.543 21.685 22.999 1.00 35.17 73 GLU A CA 1
ATOM 561 C C . GLU A 1 73 ? 15.707 21.991 21.774 1.00 35.41 73 GLU A C 1
ATOM 562 O O . GLU A 1 73 ? 14.593 22.522 21.894 1.00 35.44 73 GLU A O 1
ATOM 568 N N . ILE A 1 74 ? 16.244 21.697 20.595 1.00 35.78 74 ILE A N 1
ATOM 569 C CA . ILE A 1 74 ? 15.546 22.047 19.368 1.00 36.51 74 ILE A CA 1
ATOM 570 C C . ILE A 1 74 ? 14.345 21.130 19.201 1.00 37.17 74 ILE A C 1
ATOM 571 O O . ILE A 1 74 ? 14.469 19.906 19.255 1.00 37.31 74 ILE A O 1
ATOM 576 N N . GLY A 1 75 ? 13.177 21.734 19.033 1.00 37.70 75 GLY A N 1
ATOM 577 C CA . GLY A 1 75 ? 11.959 20.978 18.814 1.00 38.49 75 GLY A CA 1
ATOM 578 C C . GLY A 1 75 ? 11.520 21.020 17.367 1.00 39.04 75 GLY A C 1
ATOM 579 O O . GLY A 1 75 ? 12.264 20.655 16.458 1.00 39.08 75 GLY A O 1
ATOM 580 N N . CYS A 1 76 ? 10.304 21.502 17.167 1.00 40.09 76 CYS A N 1
ATOM 581 C CA . CYS A 1 76 ? 9.614 21.428 15.889 1.00 39.45 76 CYS A CA 1
ATOM 582 C C . CY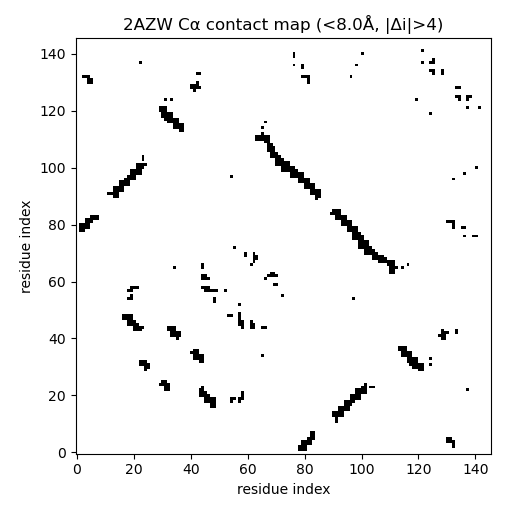S A 1 76 ? 10.297 22.189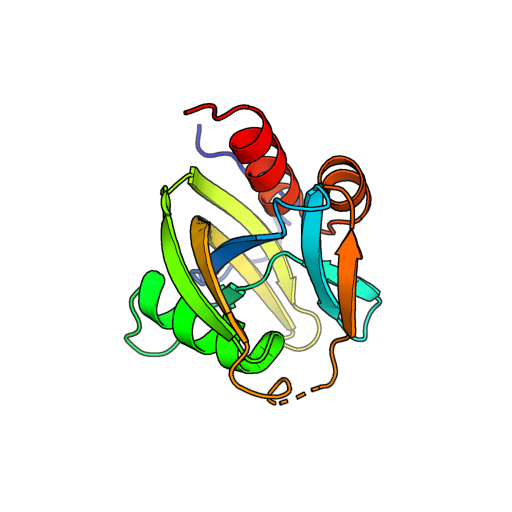 14.749 1.00 38.40 76 CYS A C 1
ATOM 583 O O . CYS A 1 76 ? 10.793 23.305 14.939 1.00 37.83 76 CYS A O 1
ATOM 586 N N . TYR A 1 77 ? 10.312 21.567 13.569 1.00 37.33 77 TYR A N 1
ATOM 587 C CA . TYR A 1 77 ? 10.776 22.204 12.345 1.00 36.57 77 TYR A CA 1
ATOM 588 C C . TYR A 1 77 ? 9.591 22.869 11.639 1.00 36.07 77 TYR A C 1
ATOM 589 O O . TYR A 1 77 ? 8.707 22.186 11.122 1.00 36.03 77 TYR A O 1
ATOM 598 N N . LEU A 1 78 ? 9.578 24.199 11.633 1.00 35.43 78 LEU A N 1
ATOM 599 C CA . LEU A 1 78 ? 8.479 24.974 11.048 1.00 34.78 78 LEU A CA 1
ATOM 600 C C . LEU A 1 78 ? 8.485 24.956 9.525 1.00 34.98 78 LEU A C 1
ATOM 601 O O . LEU A 1 78 ? 7.431 25.050 8.894 1.00 35.15 78 LEU A O 1
ATOM 606 N N . GLY A 1 79 ? 9.670 24.858 8.937 1.00 34.69 79 GLY A N 1
ATOM 607 C CA . GLY A 1 79 ? 9.791 24.826 7.489 1.00 34.45 79 GLY A CA 1
ATOM 608 C C . GLY A 1 79 ? 10.756 25.853 6.943 1.00 34.09 79 GLY A C 1
ATOM 609 O O . GLY A 1 79 ? 11.445 26.541 7.698 1.00 33.97 79 GLY A O 1
ATOM 610 N N . GLU A 1 80 ? 10.796 25.947 5.617 1.00 33.96 80 GLU A N 1
ATOM 611 C CA . GLU A 1 80 ? 11.714 26.827 4.912 1.00 33.64 80 GLU A CA 1
ATOM 612 C C . GLU A 1 80 ? 11.023 28.111 4.449 1.00 33.39 80 GLU A C 1
ATOM 613 O O . GLU A 1 80 ? 9.922 28.083 3.894 1.00 32.72 80 GLU A O 1
ATOM 619 N N . ALA A 1 81 ? 11.680 29.238 4.688 1.00 33.07 81 ALA A N 1
ATOM 620 C CA . ALA A 1 81 ? 11.290 30.490 4.043 1.00 32.98 81 ALA A CA 1
ATOM 621 C C . ALA A 1 81 ? 12.556 31.134 3.525 1.00 33.14 81 ALA A C 1
ATOM 622 O O . ALA A 1 81 ? 13.553 31.192 4.234 1.00 33.33 81 ALA A O 1
ATOM 624 N N . ASP A 1 82 ? 12.504 31.626 2.291 1.00 33.61 82 ASP A N 1
ATOM 625 C CA . ASP A 1 82 ? 13.680 32.178 1.616 1.00 33.94 82 ASP A CA 1
ATOM 626 C C . ASP A 1 82 ? 13.698 33.690 1.638 1.00 33.93 82 ASP A C 1
ATOM 627 O O . ASP A 1 82 ? 12.651 34.339 1.548 1.00 34.56 82 ASP A O 1
ATOM 632 N N . GLU A 1 83 ? 14.902 34.248 1.701 1.00 33.89 83 GLU A N 1
ATOM 633 C CA . GLU A 1 83 ? 15.065 35.693 1.721 1.00 33.70 83 GLU A CA 1
ATOM 634 C C . GLU A 1 83 ? 16.109 36.137 0.692 1.00 34.06 83 GLU A C 1
ATOM 635 O O . GLU A 1 83 ? 17.182 35.543 0.594 1.00 33.99 83 GLU A O 1
ATOM 641 N N . TYR A 1 84 ? 15.776 37.150 -0.103 1.00 33.87 84 TYR A N 1
ATOM 642 C CA . TYR A 1 84 ? 16.751 37.799 -0.978 1.00 34.35 84 TYR A CA 1
ATOM 643 C C . TYR A 1 84 ? 17.157 39.125 -0.358 1.00 34.65 84 TYR A C 1
ATOM 644 O O . TYR A 1 84 ? 16.297 39.932 0.008 1.00 33.74 84 TYR A O 1
ATOM 653 N N . PHE A 1 85 ? 18.460 39.342 -0.220 1.00 34.60 85 PHE A N 1
ATOM 654 C CA . PHE A 1 85 ? 18.951 40.585 0.367 1.00 34.64 85 PHE A CA 1
ATOM 655 C C . PHE A 1 85 ? 20.334 40.980 -0.150 1.00 34.65 85 PHE A C 1
ATOM 656 O O . PHE A 1 85 ? 20.997 40.200 -0.851 1.00 34.26 85 PHE A O 1
ATOM 664 N N . TYR A 1 86 ? 20.741 42.203 0.174 1.00 34.31 86 TYR A N 1
ATOM 665 C CA . TYR A 1 86 ? 22.074 42.702 -0.127 1.00 34.88 86 TYR A CA 1
ATOM 666 C C . TYR A 1 86 ? 22.792 42.988 1.185 1.00 35.64 86 TYR A C 1
ATOM 667 O O . TYR A 1 86 ? 22.275 43.710 2.046 1.00 35.25 86 TYR A O 1
ATOM 676 N N . SER A 1 87 ? 23.974 42.401 1.345 1.00 36.69 87 SER A N 1
ATOM 677 C CA . SER A 1 87 ? 24.821 42.666 2.505 1.00 37.98 87 SER A CA 1
ATOM 678 C C . SER A 1 87 ? 25.752 43.837 2.203 1.00 38.58 87 SER A C 1
ATOM 679 O O . SER A 1 87 ? 26.620 43.739 1.331 1.00 38.99 87 SER A O 1
ATOM 682 N N . ASN A 1 88 ? 25.562 44.945 2.918 1.00 39.60 88 ASN A N 1
ATOM 683 C CA . ASN A 1 88 ? 26.372 46.151 2.716 1.00 40.39 88 ASN A CA 1
ATOM 684 C C . ASN A 1 88 ? 27.849 45.951 3.060 1.00 40.86 88 ASN A C 1
ATOM 685 O O . ASN A 1 88 ? 28.726 46.385 2.307 1.00 40.67 88 ASN A O 1
ATOM 690 N N . HIS A 1 89 ? 28.126 45.288 4.185 1.00 41.39 89 HIS A N 1
ATOM 691 C CA . HIS A 1 89 ? 29.518 45.080 4.607 1.00 41.81 89 HIS A CA 1
ATOM 692 C C . HIS A 1 89 ? 30.248 44.042 3.748 1.00 41.57 89 HIS A C 1
ATOM 693 O O . HIS A 1 89 ? 31.426 44.218 3.437 1.00 41.80 89 HIS A O 1
ATOM 700 N N . ARG A 1 90 ? 29.535 42.990 3.344 1.00 41.23 90 ARG A N 1
ATOM 701 C CA . ARG A 1 90 ? 30.056 41.99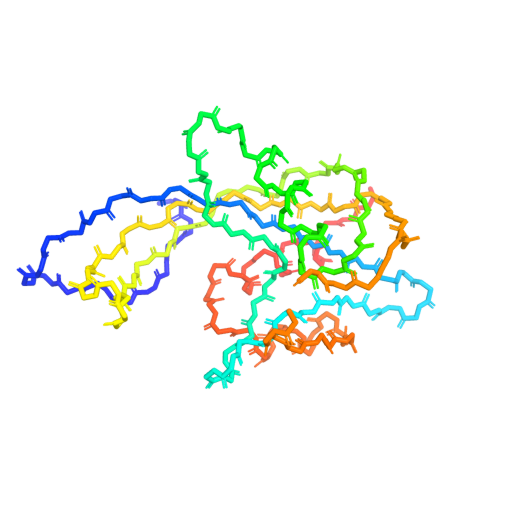5 2.404 1.00 40.76 90 ARG A CA 1
ATOM 702 C C . ARG A 1 90 ? 30.163 42.543 0.977 1.00 40.32 90 ARG A C 1
ATOM 703 O O . ARG A 1 90 ? 30.924 42.012 0.160 1.00 40.39 90 ARG A O 1
ATOM 711 N N . GLN A 1 91 ? 29.398 43.601 0.688 1.00 39.68 91 GLN A N 1
ATOM 712 C CA . GLN A 1 91 ? 29.206 44.121 -0.678 1.00 38.97 91 GLN A CA 1
ATOM 713 C C . GLN A 1 91 ? 28.775 43.014 -1.647 1.00 38.28 91 GLN A C 1
ATOM 714 O O . GLN A 1 91 ? 29.275 42.931 -2.767 1.00 37.90 91 GLN A O 1
ATOM 720 N N . THR A 1 92 ? 27.839 42.174 -1.198 1.00 37.40 92 THR A N 1
ATOM 721 C CA . THR A 1 92 ? 27.419 40.981 -1.938 1.00 36.67 92 THR A CA 1
ATOM 722 C C . THR A 1 92 ? 25.910 40.766 -1.831 1.00 36.03 92 THR A C 1
ATOM 723 O O . THR A 1 92 ? 25.338 40.910 -0.757 1.00 35.61 92 THR A O 1
ATOM 727 N N . ALA A 1 93 ? 25.277 40.436 -2.957 1.00 35.63 93 ALA A N 1
ATOM 728 C CA . ALA A 1 93 ? 23.864 40.057 -2.987 1.00 35.33 93 ALA A CA 1
ATOM 729 C C . ALA A 1 93 ? 23.700 38.590 -2.583 1.00 35.25 93 ALA A C 1
ATOM 730 O O . ALA A 1 93 ? 24.400 37.718 -3.106 1.00 34.35 93 ALA A O 1
ATOM 732 N N . TYR A 1 94 ? 22.778 38.324 -1.659 1.00 34.84 94 TYR A N 1
ATOM 733 C CA . TYR A 1 94 ? 22.552 36.966 -1.175 1.00 35.29 94 TYR A CA 1
ATOM 734 C C . TYR A 1 94 ? 21.137 36.441 -1.362 1.00 35.46 94 TYR A C 1
ATOM 735 O O . TYR A 1 94 ? 20.148 37.121 -1.057 1.00 34.84 94 TYR A O 1
ATOM 744 N N . TYR A 1 95 ? 21.072 35.217 -1.875 1.00 35.24 95 TYR A N 1
ATOM 745 C CA . TYR A 1 95 ? 19.901 34.367 -1.771 1.00 35.30 95 TYR A CA 1
ATOM 746 C C . TYR A 1 95 ? 20.074 33.508 -0.518 1.00 35.50 95 TYR A C 1
ATOM 747 O O . TYR A 1 95 ? 21.080 32.804 -0.351 1.00 34.63 95 TYR A O 1
ATOM 756 N N . ASN A 1 96 ? 19.077 33.571 0.360 1.00 35.82 96 ASN A N 1
ATOM 757 C CA . ASN A 1 96 ? 19.187 33.044 1.697 1.00 35.83 96 ASN A CA 1
ATOM 758 C C . ASN A 1 96 ? 18.063 32.058 2.034 1.00 35.36 96 ASN A C 1
ATOM 759 O O . ASN A 1 96 ? 17.072 32.448 2.642 1.00 34.95 96 ASN A O 1
ATOM 764 N N . PRO A 1 97 ? 18.201 30.781 1.648 1.00 34.70 97 PRO A N 1
ATOM 765 C CA . PRO A 1 97 ? 17.271 29.789 2.199 1.00 34.51 97 PRO A CA 1
ATOM 766 C C . PRO A 1 97 ? 17.396 29.681 3.724 1.00 34.42 97 PRO A C 1
ATOM 767 O O . PRO A 1 97 ? 18.484 29.411 4.248 1.00 34.31 97 PRO A O 1
ATOM 771 N N . GLY A 1 98 ? 16.290 29.913 4.426 1.00 34.07 98 GLY A N 1
ATOM 772 C CA . GLY A 1 98 ? 16.274 29.851 5.884 1.00 33.56 98 GLY A CA 1
ATOM 773 C C . GLY A 1 98 ? 15.457 28.682 6.384 1.00 33.04 98 GLY A C 1
ATOM 774 O O . GLY A 1 98 ? 14.403 28.379 5.836 1.00 33.10 98 GLY A O 1
ATOM 775 N N . TYR A 1 99 ? 15.963 28.009 7.415 1.00 32.49 99 TYR A N 1
ATOM 776 C CA . TYR A 1 99 ? 15.288 26.852 7.996 1.00 32.07 99 TYR A CA 1
ATOM 777 C C . TYR A 1 99 ? 14.914 27.211 9.428 1.00 31.85 99 TYR A C 1
ATOM 778 O O . TYR A 1 99 ? 15.777 27.563 10.237 1.00 31.02 99 TYR A O 1
ATOM 787 N N . PHE A 1 100 ? 13.612 27.162 9.706 1.00 30.86 100 PHE A N 1
ATOM 788 C CA . PHE A 1 100 ? 13.049 27.723 10.923 1.00 30.39 100 PHE A CA 1
ATOM 789 C C . PHE A 1 100 ? 12.556 26.660 11.884 1.00 30.70 100 PHE A C 1
ATOM 790 O O . PHE A 1 100 ? 11.886 25.706 11.480 1.00 30.11 100 PHE A O 1
ATOM 798 N N . TYR A 1 101 ? 12.933 26.822 13.152 1.00 30.62 101 TYR A N 1
ATOM 799 C CA . TYR A 1 101 ? 12.672 25.829 14.191 1.00 30.74 101 TYR A CA 1
ATOM 800 C C . TYR A 1 101 ? 12.060 26.483 15.425 1.00 30.93 101 TYR A C 1
ATOM 801 O O . TYR A 1 101 ? 12.033 27.711 15.545 1.00 31.08 101 TYR A O 1
ATOM 810 N N . VAL A 1 102 ? 11.585 25.648 16.345 1.00 31.35 102 VAL A N 1
ATOM 811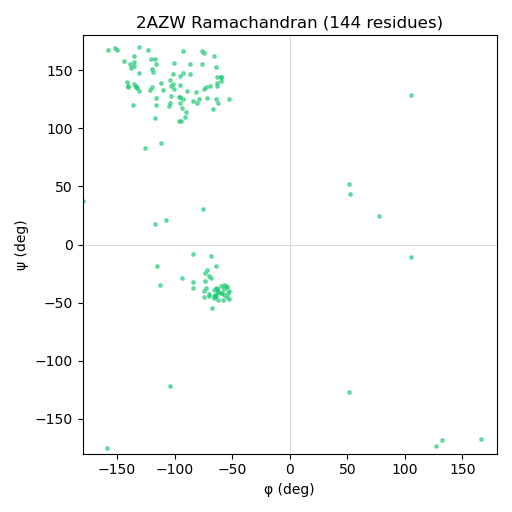 C CA . VAL A 1 102 ? 11.094 26.098 17.645 1.00 31.65 102 VAL A CA 1
ATOM 812 C C . VAL A 1 102 ? 11.961 25.410 18.699 1.00 31.64 102 VAL A C 1
ATOM 813 O O . VAL A 1 102 ? 12.238 24.220 18.585 1.00 31.26 102 VAL A O 1
ATOM 817 N N . ALA A 1 103 ? 12.396 26.159 19.712 1.00 31.92 103 ALA A N 1
ATOM 818 C CA . ALA A 1 103 ? 13.040 25.553 20.870 1.00 32.61 103 ALA A CA 1
ATOM 819 C C . ALA A 1 103 ? 11.952 24.967 21.778 1.00 33.37 103 ALA A C 1
ATOM 820 O O . ALA A 1 103 ? 11.010 25.668 22.169 1.00 32.92 103 ALA A O 1
ATOM 822 N N . ASN A 1 104 ? 12.065 23.683 22.101 1.00 34.58 104 ASN A N 1
ATOM 823 C CA . ASN A 1 104 ? 11.135 23.083 23.055 1.00 35.57 104 ASN A CA 1
ATOM 824 C C . ASN A 1 104 ? 11.398 23.624 24.445 1.00 35.65 104 ASN A C 1
ATOM 825 O O . ASN A 1 104 ? 10.482 23.990 25.183 1.00 35.91 104 ASN A O 1
ATOM 830 N N . THR A 1 105 ? 12.675 23.678 24.782 1.00 35.48 105 THR A N 1
ATOM 831 C CA . THR A 1 105 ? 13.107 24.209 26.046 1.00 35.65 105 THR A CA 1
ATOM 832 C C . THR A 1 105 ? 14.491 24.810 25.852 1.00 34.59 105 THR A C 1
ATOM 833 O O . THR A 1 105 ? 15.124 24.592 24.821 1.00 34.94 105 THR A O 1
ATOM 837 N N . TRP A 1 106 ? 14.950 25.573 26.836 1.00 33.55 106 TRP A N 1
ATOM 838 C CA . TRP A 1 106 ? 16.275 26.166 26.774 1.00 32.12 106 TRP A CA 1
ATOM 839 C C . TRP A 1 106 ? 16.753 26.495 28.174 1.00 31.67 106 TRP A C 1
ATOM 840 O O . TRP A 1 106 ? 15.971 26.490 29.132 1.00 31.83 106 TRP A O 1
ATOM 851 N N . ARG A 1 107 ? 18.039 26.793 28.283 1.00 30.59 107 ARG A N 1
ATOM 852 C CA . ARG A 1 107 ? 18.665 27.036 29.560 1.00 30.11 107 ARG A CA 1
ATOM 853 C C . ARG A 1 107 ? 19.650 28.181 29.444 1.00 29.77 107 ARG A C 1
ATOM 854 O O . ARG A 1 107 ? 20.452 28.232 28.519 1.00 28.84 107 ARG A O 1
ATOM 862 N N . GLN A 1 108 ? 19.618 29.072 30.422 1.00 29.98 108 GLN A N 1
ATOM 863 C CA . GLN A 1 108 ? 20.571 30.160 30.487 1.00 31.00 108 GLN A CA 1
ATOM 864 C C . GLN A 1 108 ? 21.873 29.635 31.073 1.00 31.38 108 GLN A C 1
ATOM 865 O O . GLN A 1 108 ? 21.888 29.093 32.184 1.00 31.12 108 GLN A O 1
ATOM 871 N N . LEU A 1 109 ? 22.954 29.782 30.305 1.00 32.10 109 LEU A N 1
ATOM 872 C CA . LEU A 1 109 ? 24.267 29.256 30.683 1.00 32.68 109 LEU A CA 1
ATOM 873 C C . LEU A 1 109 ? 25.302 30.337 30.989 1.00 34.13 109 LEU A C 1
ATOM 874 O O . LEU A 1 109 ? 26.152 30.149 31.850 1.00 33.44 109 LEU A O 1
ATOM 879 N N . SER A 1 110 ? 25.240 31.457 30.274 1.00 35.98 110 SER A N 1
ATOM 880 C CA . SER A 1 110 ? 26.193 32.553 30.458 1.00 38.47 110 SER A CA 1
ATOM 881 C C . SER A 1 110 ? 25.615 33.869 29.935 1.00 40.44 110 SER A C 1
ATOM 882 O O . SER A 1 110 ? 24.454 33.920 29.518 1.00 39.69 110 SER A O 1
ATOM 885 N N . GLU A 1 111 ? 26.435 34.923 29.961 1.00 42.99 111 GLU A N 1
ATOM 886 C CA . GLU A 1 111 ? 26.171 36.152 29.186 1.00 44.96 111 GLU A CA 1
ATOM 887 C C . GLU A 1 111 ? 26.506 35.889 27.706 1.00 45.92 111 GLU A C 1
ATOM 888 O O . GLU A 1 111 ? 27.301 34.988 27.410 1.00 45.80 111 GLU A O 1
ATOM 894 N N . PRO A 1 112 ? 25.891 36.654 26.770 1.00 47.26 112 PRO A N 1
ATOM 895 C CA . PRO A 1 112 ? 26.168 36.492 25.331 1.00 48.08 112 PRO A CA 1
ATOM 896 C C . PRO A 1 112 ? 27.624 36.801 24.962 1.00 48.98 112 PRO A C 1
ATOM 897 O O . PRO A 1 112 ? 28.239 37.700 25.550 1.00 49.33 112 PRO A O 1
ATOM 901 N N . LEU A 1 113 ? 28.164 36.054 23.998 1.00 49.68 113 LEU A N 1
ATOM 902 C CA . LEU A 1 113 ? 29.557 36.213 23.578 1.00 50.29 113 LEU A CA 1
ATOM 903 C C . LEU A 1 113 ? 29.746 37.461 22.713 1.00 50.58 113 LEU A C 1
ATOM 904 O O . LEU A 1 113 ? 30.828 38.060 22.696 1.00 50.92 113 LEU A O 1
ATOM 909 N N . ARG A 1 115 ? 28.596 40.685 22.108 1.00 54.85 115 ARG A N 1
ATOM 910 C CA . ARG A 1 115 ? 27.638 41.572 22.773 1.00 54.91 115 ARG A CA 1
ATOM 911 C C . ARG A 1 115 ? 27.477 42.939 22.088 1.00 53.78 115 ARG A C 1
ATOM 912 O O . ARG A 1 115 ? 27.321 43.965 22.759 1.00 53.93 115 ARG A O 1
ATOM 920 N N . THR A 1 116 ? 27.514 42.942 20.755 1.00 52.36 116 THR A N 1
ATOM 921 C CA . THR A 1 116 ? 27.210 44.144 19.968 1.00 50.84 116 THR A CA 1
ATOM 922 C C . THR A 1 116 ? 25.697 44.282 19.757 1.00 49.33 116 THR A C 1
ATOM 923 O O . THR A 1 116 ? 25.168 45.391 19.686 1.00 49.36 116 THR A O 1
ATOM 927 N N . ASN A 1 117 ? 25.009 43.148 19.662 1.00 47.47 117 ASN A N 1
ATOM 928 C CA . ASN A 1 117 ? 23.545 43.133 19.575 1.00 45.49 117 ASN A CA 1
ATOM 929 C C . ASN A 1 117 ? 22.911 43.445 20.928 1.00 43.80 117 ASN A C 1
ATOM 930 O O . ASN A 1 117 ? 23.601 43.420 21.959 1.00 44.06 117 ASN A O 1
ATOM 935 N N . THR A 1 118 ? 21.621 43.776 20.924 1.00 40.94 118 THR A N 1
ATOM 936 C CA . THR A 1 118 ? 20.839 43.848 22.159 1.00 38.95 118 THR A CA 1
ATOM 937 C C . THR A 1 118 ? 19.684 42.846 22.090 1.00 37.42 118 THR A C 1
ATOM 938 O O . THR A 1 118 ? 19.206 42.514 21.003 1.00 37.25 118 THR A O 1
ATOM 942 N 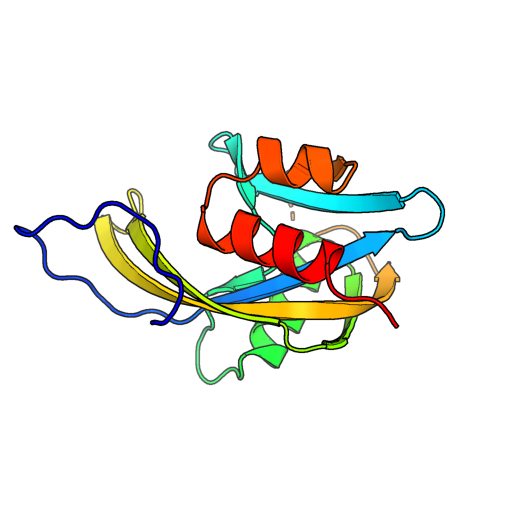N . LEU A 1 119 ? 19.263 42.350 23.248 1.00 35.22 119 LEU A N 1
ATOM 943 C CA . LEU A 1 119 ? 18.203 41.341 23.327 1.00 34.00 119 LEU A CA 1
ATOM 944 C C . LEU A 1 119 ? 16.908 41.995 23.796 1.00 33.05 119 LEU A C 1
ATOM 945 O O . LEU A 1 119 ? 16.936 42.867 24.646 1.00 32.40 119 LEU A O 1
ATOM 950 N N . HIS A 1 120 ? 15.787 41.566 23.226 1.00 32.12 120 HIS A N 1
ATOM 951 C CA . HIS A 1 120 ? 14.473 42.109 23.564 1.00 31.77 120 HIS A CA 1
ATOM 952 C C . HIS A 1 120 ? 13.489 40.966 23.705 1.00 31.45 120 HIS A C 1
ATOM 953 O O . HIS A 1 120 ? 13.286 40.201 22.754 1.00 30.85 120 HIS A O 1
ATOM 960 N N . TRP A 1 121 ? 12.901 40.850 24.892 1.00 30.60 121 TRP A N 1
ATOM 961 C CA . TRP A 1 121 ? 11.827 39.892 25.122 1.00 30.52 121 TRP A CA 1
ATOM 962 C C . TRP A 1 121 ? 10.511 40.619 24.895 1.00 30.15 121 TRP A C 1
ATOM 963 O O . TRP A 1 121 ? 10.202 41.574 25.610 1.00 29.53 121 TRP A O 1
ATOM 974 N N . VAL A 1 122 ? 9.748 40.167 23.899 1.00 29.16 122 VAL A N 1
ATOM 975 C CA . VAL A 1 122 ? 8.529 40.858 23.479 1.00 29.43 122 VAL A CA 1
ATOM 976 C C . VAL A 1 122 ? 7.377 39.868 23.265 1.00 29.18 122 VAL A C 1
ATOM 977 O O . VAL A 1 122 ? 7.617 38.663 23.101 1.00 29.77 122 VAL A O 1
ATOM 981 N N . ALA A 1 123 ? 6.144 40.368 23.236 1.00 29.22 123 ALA A N 1
ATOM 982 C CA . ALA A 1 123 ? 4.998 39.538 22.835 1.00 29.15 123 ALA A CA 1
ATOM 983 C C . ALA A 1 123 ? 5.231 39.027 21.413 1.00 29.38 123 ALA A C 1
ATOM 984 O O . ALA A 1 123 ? 5.827 39.748 20.584 1.00 29.41 123 ALA A O 1
ATOM 986 N N . PRO A 1 124 ? 4.795 37.783 21.103 1.00 30.09 124 PRO A N 1
ATOM 987 C CA . PRO A 1 124 ? 4.921 37.307 19.701 1.00 29.92 124 PRO A CA 1
ATOM 988 C C . PRO A 1 124 ? 4.317 38.257 18.648 1.00 29.99 124 PRO A C 1
ATOM 989 O O . PRO A 1 124 ? 4.910 38.460 17.576 1.00 29.11 124 PRO A O 1
ATOM 993 N N . GLU A 1 125 ? 3.165 38.847 18.954 1.00 29.79 125 GLU A N 1
ATOM 994 C CA . GLU A 1 125 ? 2.495 39.728 18.006 1.00 30.04 125 GLU A CA 1
ATOM 995 C C . GLU A 1 125 ? 3.325 41.006 17.827 1.00 30.28 125 GLU A C 1
ATOM 996 O O . GLU A 1 125 ? 3.320 41.609 16.754 1.00 30.73 125 GLU A O 1
ATOM 1002 N N . GLU A 1 126 ? 4.060 41.386 18.874 1.00 30.51 126 GLU A N 1
ATOM 1003 C CA . GLU A 1 126 ? 4.967 42.528 18.820 1.00 30.52 126 GLU A CA 1
ATOM 1004 C C . GLU A 1 126 ? 6.228 42.178 18.022 1.00 29.65 126 GLU A C 1
ATOM 1005 O O . GLU A 1 126 ? 6.707 42.990 17.222 1.00 28.80 126 GLU A O 1
ATOM 1011 N N . ALA A 1 127 ? 6.743 40.964 18.207 1.00 28.97 127 ALA A N 1
ATOM 1012 C CA . ALA A 1 127 ? 7.836 40.481 17.345 1.00 29.44 127 ALA A CA 1
ATOM 1013 C C . ALA A 1 127 ? 7.488 40.596 15.849 1.00 29.40 127 ALA A C 1
ATOM 1014 O O . ALA A 1 127 ? 8.314 41.050 15.054 1.00 29.75 127 ALA A O 1
ATOM 1016 N N . VAL A 1 128 ? 6.284 40.161 15.465 1.00 29.38 128 VAL A N 1
ATOM 1017 C CA . VAL A 1 128 ? 5.823 40.258 14.069 1.00 29.78 128 VAL A CA 1
ATOM 1018 C C . VAL A 1 128 ? 5.950 41.708 13.567 1.00 30.28 128 VAL A C 1
ATOM 1019 O O . VAL A 1 128 ? 6.417 41.938 12.443 1.00 31.20 128 VAL A O 1
ATOM 1023 N N . ARG A 1 129 ? 5.591 42.671 14.413 1.00 30.08 129 ARG A N 1
ATOM 1024 C CA . ARG A 1 129 ? 5.682 44.107 14.059 1.00 31.03 129 ARG A CA 1
ATOM 1025 C C . ARG A 1 129 ? 7.115 44.665 14.032 1.00 30.23 129 ARG A C 1
ATOM 1026 O O . ARG A 1 129 ? 7.399 45.652 13.341 1.00 30.04 129 ARG A O 1
ATOM 1034 N N . LEU A 1 130 ? 8.020 44.027 14.770 1.00 29.03 130 LEU A N 1
ATOM 1035 C CA . LEU A 1 130 ? 9.399 44.506 14.878 1.00 29.05 130 LEU A CA 1
ATOM 1036 C C . LEU A 1 130 ? 10.363 43.878 13.883 1.00 28.71 130 LEU A C 1
ATOM 1037 O O . LEU A 1 130 ? 11.336 44.525 13.475 1.00 29.76 130 LEU A O 1
ATOM 1042 N N . LEU A 1 131 ? 10.086 42.642 13.469 1.00 27.93 131 LEU A N 1
ATOM 1043 C CA . LEU A 1 131 ? 11.061 41.877 12.675 1.00 27.82 131 LEU A CA 1
ATOM 1044 C C . LEU A 1 131 ? 11.373 42.503 11.324 1.00 27.51 131 LEU A C 1
ATOM 1045 O O . LEU A 1 131 ? 10.478 42.955 10.601 1.00 26.70 131 LEU A O 1
ATOM 1050 N N . LYS A 1 132 ? 12.659 42.517 10.986 1.00 27.36 132 LYS A N 1
ATOM 1051 C CA . LYS A 1 132 ? 13.097 43.107 9.733 1.00 27.94 132 LYS A CA 1
ATOM 1052 C C . LYS A 1 132 ? 12.542 42.318 8.552 1.00 27.95 132 LYS A C 1
ATOM 1053 O O . LYS A 1 132 ? 12.079 42.907 7.586 1.00 27.09 132 LYS A O 1
ATOM 1059 N N . ARG A 1 133 ? 12.618 40.986 8.641 1.00 28.04 133 ARG A N 1
ATOM 1060 C CA . ARG A 1 133 ? 12.428 40.113 7.475 1.00 28.65 133 ARG A CA 1
ATOM 1061 C C . ARG A 1 133 ? 11.084 39.437 7.413 1.00 29.11 133 ARG A C 1
ATOM 1062 O O . ARG A 1 133 ? 10.619 38.879 8.404 1.00 28.82 133 ARG A O 1
ATOM 1070 N N . GLY A 1 134 ? 10.506 39.427 6.214 1.00 29.71 134 GLY A N 1
ATOM 1071 C CA . GLY A 1 134 ? 9.275 38.683 5.949 1.00 29.81 134 GLY A CA 1
ATOM 1072 C C . GLY A 1 134 ? 9.391 37.198 6.267 1.00 30.18 134 GLY A C 1
ATOM 1073 O O . GLY A 1 134 ? 8.424 36.586 6.710 1.00 29.67 134 GLY A O 1
ATOM 1074 N N . SER A 1 135 ? 10.568 36.612 6.035 1.00 29.64 135 SER A N 1
ATOM 1075 C CA . SER A 1 135 ? 10.792 35.198 6.360 1.00 29.90 135 SER A CA 1
ATOM 1076 C C . SER A 1 135 ? 10.680 34.925 7.865 1.00 29.86 135 SER A C 1
ATOM 1077 O O . SER A 1 135 ? 10.133 33.903 8.268 1.00 29.64 135 SER A O 1
ATOM 1080 N N . HIS A 1 136 ? 11.182 35.856 8.678 1.00 29.63 136 HIS A N 1
ATOM 1081 C CA . HIS A 1 136 ? 11.087 35.765 10.127 1.00 29.72 136 HIS A CA 1
ATOM 1082 C C . HIS A 1 136 ? 9.660 35.962 10.631 1.00 29.36 136 HIS A C 1
ATOM 1083 O O . HIS A 1 136 ? 9.211 35.207 11.496 1.00 29.75 136 HIS A O 1
ATOM 1090 N N . ARG A 1 137 ? 8.942 36.942 10.072 1.00 28.83 137 ARG A N 1
ATOM 1091 C CA . ARG A 1 137 ? 7.533 37.158 10.413 1.00 28.78 137 ARG A CA 1
ATOM 1092 C C . ARG A 1 137 ? 6.726 35.923 10.087 1.00 29.14 137 ARG A C 1
ATOM 1093 O O . ARG A 1 137 ? 5.853 35.533 10.869 1.00 28.60 137 ARG A O 1
ATOM 1101 N N . TRP A 1 138 ? 7.022 35.324 8.927 1.00 27.97 138 TRP A N 1
ATOM 1102 C CA . TRP A 1 138 ? 6.342 34.118 8.483 1.00 28.83 138 TRP A CA 1
ATOM 1103 C C . TRP A 1 138 ? 6.486 33.015 9.532 1.00 28.22 138 TRP A C 1
ATOM 1104 O O . TRP A 1 138 ? 5.510 32.317 9.835 1.00 28.15 138 TRP A O 1
ATOM 1115 N N . ALA A 1 139 ? 7.697 32.869 10.076 1.00 28.22 139 ALA A N 1
ATOM 1116 C CA . ALA A 1 139 ? 7.986 31.817 11.053 1.00 28.23 139 ALA A CA 1
ATOM 1117 C C . ALA A 1 139 ? 7.195 32.001 12.343 1.00 27.76 139 ALA A C 1
ATOM 1118 O O . ALA A 1 139 ? 6.636 31.037 12.873 1.00 27.71 139 ALA A O 1
ATOM 1120 N N . VAL A 1 140 ? 7.143 33.243 12.836 1.00 27.63 140 VAL A N 1
ATOM 1121 C CA . VAL A 1 140 ? 6.409 33.538 14.066 1.00 27.07 140 VAL A CA 1
ATOM 1122 C C . VAL A 1 140 ? 4.905 33.298 13.876 1.00 27.51 140 VAL A C 1
ATOM 1123 O O . VAL A 1 140 ? 4.234 32.723 14.751 1.00 26.67 140 VAL A O 1
ATOM 1127 N N . GLU A 1 141 ? 4.369 33.743 12.738 1.00 27.65 141 GLU A N 1
ATOM 1128 C CA . GLU A 1 141 ? 2.948 33.542 12.466 1.00 29.71 141 GLU A CA 1
ATOM 1129 C C . GLU A 1 141 ? 2.615 32.057 12.367 1.00 28.30 141 GLU A C 1
ATOM 1130 O O . GLU A 1 141 ? 1.566 31.635 12.835 1.00 27.55 141 GLU A O 1
ATOM 1136 N N . LYS A 1 142 ? 3.510 31.269 11.772 1.00 28.15 142 LYS A N 1
ATOM 1137 C CA . LYS A 1 142 ? 3.280 29.818 11.674 1.00 28.73 142 LYS A CA 1
ATOM 1138 C C . LYS A 1 142 ? 3.285 29.172 13.061 1.00 28.43 142 LYS A C 1
ATOM 1139 O O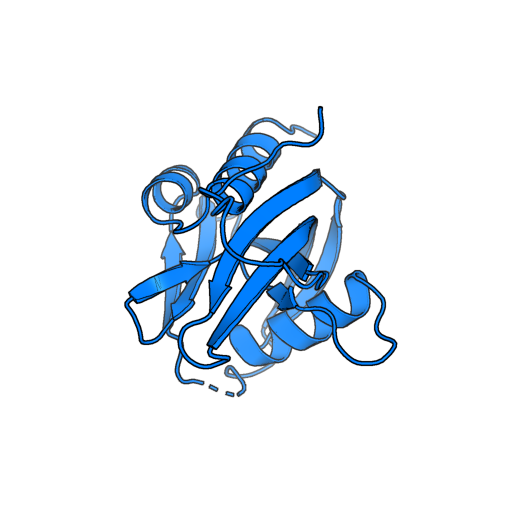 . LYS A 1 142 ? 2.426 28.359 13.377 1.00 28.07 142 LYS A O 1
ATOM 1145 N N . TRP A 1 143 ? 4.253 29.564 13.888 1.00 28.18 143 TRP A N 1
ATOM 1146 C CA . TRP A 1 143 ? 4.368 29.052 15.258 1.00 28.54 143 TRP A CA 1
ATOM 1147 C C . TRP A 1 143 ? 3.142 29.415 16.100 1.00 28.08 143 TRP A C 1
ATOM 1148 O O . TRP A 1 143 ? 2.664 28.596 16.905 1.00 27.97 143 TRP A O 1
ATOM 1159 N N . LEU A 1 144 ? 2.654 30.642 15.926 1.00 28.26 144 LEU A N 1
ATOM 1160 C CA . LEU A 1 144 ? 1.430 31.103 16.614 1.00 28.45 144 LEU A CA 1
ATOM 1161 C C . LEU A 1 144 ? 0.209 30.252 16.265 1.00 29.29 144 LEU A C 1
ATOM 1162 O O . LEU A 1 144 ? -0.652 29.981 17.129 1.00 28.78 144 LEU A O 1
ATOM 1167 N N . ALA A 1 145 ? 0.152 29.805 15.011 1.00 29.11 145 ALA A N 1
ATOM 1168 C CA . ALA A 1 145 ? -0.955 28.948 14.541 1.00 30.41 145 ALA A CA 1
ATOM 1169 C C . ALA A 1 145 ? -0.778 27.455 14.848 1.00 31.19 145 ALA A C 1
ATOM 1170 O O . ALA A 1 145 ? -1.695 26.651 14.621 1.00 31.70 145 ALA A O 1
ATOM 1172 N N . ALA A 1 146 ? 0.393 27.069 15.341 1.00 32.27 146 ALA A N 1
ATOM 1173 C CA . ALA A 1 146 ? 0.670 25.654 15.580 1.00 33.67 146 ALA A CA 1
ATOM 1174 C C . ALA A 1 146 ? 0.352 25.283 17.022 1.00 34.39 146 ALA A C 1
ATOM 1175 O O . ALA A 1 146 ? 1.081 25.651 17.938 1.00 34.66 146 ALA A O 1
ATOM 1177 N N . ALA A 1 147 ? -0.750 24.565 17.207 1.00 35.01 147 ALA A N 1
ATOM 1178 C CA . ALA A 1 147 ? -1.195 24.127 18.523 1.00 35.96 147 ALA A CA 1
ATOM 1179 C C . ALA A 1 147 ? -0.659 22.729 18.837 1.00 36.89 147 ALA A C 1
ATOM 1180 O O . ALA A 1 147 ? -0.169 22.021 17.953 1.00 36.96 147 ALA A O 1
ATOM 1182 N N . SER A 1 148 ? -0.765 22.334 20.101 1.00 37.89 148 SER A N 1
ATOM 1183 C CA . SER A 1 148 ? -0.345 21.004 20.530 1.00 38.94 148 SER A CA 1
ATOM 1184 C C . SER A 1 148 ? -1.017 19.921 19.688 1.00 39.05 148 SER A C 1
ATOM 1185 O O . SER A 1 148 ? -2.207 19.999 19.352 1.00 39.14 148 SER A O 1
#

Organism: Enterococcus faecalis (strain ATCC 700802 / V583) (NCBI:txid226185)

Radius of gyration: 14.73 Å; Cα contacts (8 Å, |Δi|>4): 321; chains: 1; bounding box: 33×28×44 Å

Nearest PDB structures (foldseek):
  2azw-assembly1_A  TM=1.007E+00  e=7.079E-33  Enterococcus faecalis V583
  3i7u-assembly1_B  TM=8.280E-01  e=1.819E-09  Aquifex aeolicus VF5
  3hhj-assembly1_A  TM=8.128E-01  e=4.139E-08  Bartonella henselae str. Houston-1
  2b06-assembly1_A-2  TM=7.540E-01  e=8.353E-07  Streptococcus pneumoniae
  7aur-assembly1_A  TM=6.706E-01  e=2.365E-07  Saccharomyces cerevisiae S288C

CATH classification: 3.90.79.10

Solvent-accessible surface area: 8198 Å² total; per-residue (Å²): 246,59,40,73,63,41,180,118,85,160,116,64,120,34,99,68,75,113,0,0,14,0,1,0,17,61,107,151,92,88,22,0,1,0,4,39,22,108,131,31,10,36,48,1,0,7,8,33,24,87,82,144,47,71,75,73,90,0,0,82,51,26,0,69,70,28,6,0,3,39,12,93,38,24,66,113,8,13,53,0,8,14,35,39,91,9,117,160,80,128,36,6,17,53,3,4,2,29,2,14,15,8,96,74,62,159,104,104,55,121,20,131,174,112,51,75,63,53,85,23,41,1,84,56,0,29,168,51,7,129,31,6,2,0,90,50,0,0,95,94,53,80,88,62,97,178

B-factor: mean 36.94, std 10.98, range [24.46, 259.99]

Foldseek 3Di:
DAAEWEDDDPPADADEWEWEFEWAADVVVQWTKWKAALVGATDGFITTDDDPDDNVRRNQVRCCQGPQKGFQWDDWLAWHWYWDADPVVRHTHIYIYTYTYTPHMDRHDHHVDNIDMDIGHLVVCLVRHPIPRRNVRSVSVVVDDD